Protein AF-A0A350AXV5-F1 (afdb_monomer_lite)

pLDDT: mean 86.85, std 10.45, range [59.62, 98.5]

Structure (mmCIF, N/CA/C/O backbone):
data_AF-A0A350AXV5-F1
#
_entry.id   AF-A0A350AXV5-F1
#
loop_
_atom_site.group_PDB
_atom_site.id
_atom_site.type_symbol
_atom_site.label_atom_id
_atom_site.label_alt_id
_atom_site.label_comp_id
_atom_site.label_asym_id
_atom_site.label_entity_id
_atom_site.label_seq_id
_atom_site.pdbx_PDB_ins_code
_atom_site.Cartn_x
_atom_site.Cartn_y
_atom_site.Cartn_z
_atom_site.occupancy
_atom_site.B_iso_or_equiv
_atom_site.auth_seq_id
_atom_site.auth_comp_id
_atom_site.auth_asym_id
_atom_site.auth_atom_id
_atom_site.pdbx_PDB_model_num
ATOM 1 N N . ASP A 1 1 ? 15.530 -4.091 23.638 1.00 81.31 1 ASP A N 1
ATOM 2 C CA . ASP A 1 1 ? 14.277 -3.495 23.140 1.00 81.31 1 ASP A CA 1
ATOM 3 C C . ASP A 1 1 ? 13.508 -4.535 22.320 1.00 81.31 1 ASP A C 1
ATOM 5 O O . ASP A 1 1 ? 14.087 -5.123 21.408 1.00 81.31 1 ASP A O 1
ATOM 9 N N . LYS A 1 2 ? 12.244 -4.808 22.680 1.00 92.56 2 LYS A N 1
ATOM 10 C CA . LYS A 1 2 ? 11.384 -5.833 22.054 1.00 92.56 2 LYS A CA 1
ATOM 11 C C . LYS A 1 2 ? 10.997 -5.470 20.616 1.00 92.56 2 LYS A C 1
ATOM 13 O O . LYS A 1 2 ? 10.763 -6.366 19.810 1.00 92.56 2 LYS A O 1
ATOM 18 N N . ALA A 1 3 ? 10.913 -4.181 20.281 1.00 89.56 3 ALA A N 1
ATOM 19 C CA . 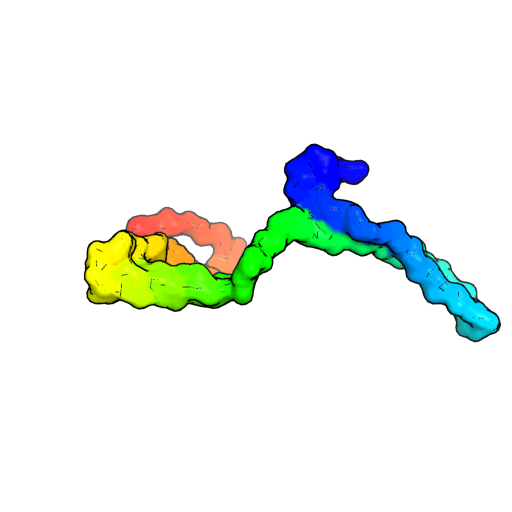ALA A 1 3 ? 10.593 -3.745 18.921 1.00 89.56 3 ALA A CA 1
ATOM 20 C C . ALA A 1 3 ? 11.777 -3.971 17.967 1.00 89.56 3 ALA A C 1
ATOM 22 O O . ALA A 1 3 ? 11.585 -4.431 16.841 1.00 89.56 3 ALA A O 1
ATOM 23 N N . VAL A 1 4 ? 13.001 -3.743 18.453 1.00 90.19 4 VAL A N 1
ATOM 24 C CA . VAL A 1 4 ? 14.236 -4.009 17.699 1.00 90.19 4 VAL A CA 1
ATOM 25 C C . VAL A 1 4 ? 14.448 -5.508 17.491 1.00 90.19 4 VAL A C 1
ATOM 27 O O . VAL A 1 4 ? 14.723 -5.933 16.374 1.00 90.19 4 VAL A O 1
ATOM 30 N N . SER A 1 5 ? 14.255 -6.336 18.526 1.00 92.50 5 SER A N 1
ATOM 31 C CA . SER A 1 5 ? 14.425 -7.794 18.393 1.00 92.50 5 SER A CA 1
ATOM 32 C C . SER A 1 5 ? 13.400 -8.441 17.458 1.00 92.50 5 SER A C 1
ATOM 34 O O . SER A 1 5 ? 13.682 -9.472 16.858 1.00 92.50 5 SER A O 1
ATOM 36 N N . ARG A 1 6 ? 12.217 -7.831 17.316 1.00 91.88 6 ARG A N 1
ATOM 37 C CA . ARG A 1 6 ? 11.179 -8.245 16.360 1.00 91.88 6 ARG A CA 1
ATOM 38 C C . ARG A 1 6 ? 11.399 -7.704 14.945 1.00 91.88 6 ARG A C 1
ATOM 40 O O . ARG A 1 6 ? 10.580 -7.988 14.079 1.00 91.88 6 ARG A O 1
ATOM 47 N N . GLY A 1 7 ? 12.444 -6.905 14.718 1.00 87.81 7 GLY A N 1
ATOM 48 C CA . GLY A 1 7 ? 12.707 -6.281 13.423 1.00 87.81 7 GLY A CA 1
ATOM 49 C C . GLY A 1 7 ? 11.648 -5.259 13.008 1.00 87.81 7 GLY A C 1
ATOM 50 O O . GLY A 1 7 ? 11.461 -5.057 11.818 1.00 87.81 7 GLY A O 1
ATOM 51 N N . LEU A 1 8 ? 10.941 -4.640 13.963 1.00 88.81 8 LEU A N 1
ATOM 52 C CA . LEU A 1 8 ? 9.974 -3.562 13.701 1.00 88.81 8 LEU A CA 1
ATOM 53 C C . LEU A 1 8 ? 10.640 -2.183 13.675 1.00 88.81 8 LEU A C 1
ATOM 55 O O . LEU A 1 8 ? 10.125 -1.264 13.050 1.00 88.81 8 LEU A O 1
ATOM 59 N N . LEU A 1 9 ? 11.775 -2.044 14.363 1.00 91.88 9 LEU A N 1
ATOM 60 C CA . LEU A 1 9 ? 12.586 -0.832 14.422 1.00 91.88 9 LEU A CA 1
ATOM 61 C C . LEU A 1 9 ? 14.066 -1.194 14.299 1.00 91.88 9 LEU A C 1
ATOM 63 O O . LEU A 1 9 ? 14.509 -2.238 14.779 1.00 91.88 9 LEU A O 1
ATOM 67 N N . LYS A 1 10 ? 14.849 -0.295 13.713 1.00 91.50 10 LYS A N 1
ATOM 68 C CA . LYS A 1 10 ? 16.310 -0.336 13.704 1.00 91.50 10 LYS A CA 1
ATOM 69 C C . LYS A 1 10 ? 16.830 0.761 14.628 1.00 91.50 10 LYS A C 1
ATOM 71 O O . LYS A 1 10 ? 16.577 1.933 14.375 1.00 91.50 10 LYS A O 1
ATOM 76 N N . LYS A 1 11 ? 17.565 0.402 15.685 1.00 91.88 11 LYS A N 1
ATOM 77 C CA . LYS A 1 11 ? 18.244 1.396 16.531 1.00 91.88 11 LYS A CA 1
ATOM 78 C C . LYS A 1 11 ? 19.394 2.024 15.742 1.00 91.88 11 LYS A C 1
ATOM 80 O O . LYS A 1 11 ? 20.267 1.302 15.265 1.00 91.88 11 LYS A O 1
ATOM 85 N N . GLU A 1 12 ? 19.373 3.342 15.585 1.00 91.69 12 GLU A N 1
ATOM 86 C CA . GLU A 1 12 ? 20.383 4.088 14.828 1.00 91.69 12 GLU A CA 1
ATOM 87 C C . GLU A 1 12 ? 21.436 4.715 15.736 1.00 91.69 12 GLU A C 1
ATOM 89 O O . GLU A 1 12 ? 22.625 4.618 15.451 1.00 91.69 12 GLU A O 1
ATOM 94 N N . ALA A 1 13 ? 21.009 5.350 16.826 1.00 91.25 13 ALA A N 1
ATOM 95 C CA . ALA A 1 13 ? 21.905 6.008 17.767 1.00 91.25 13 ALA A CA 1
ATOM 96 C C . ALA A 1 13 ? 21.267 6.086 19.156 1.00 91.25 13 ALA A C 1
ATOM 98 O O . ALA A 1 13 ? 20.043 6.060 19.291 1.00 91.25 13 ALA A O 1
ATOM 99 N N . ALA A 1 14 ? 22.104 6.185 20.187 1.00 89.81 14 ALA A N 1
ATOM 100 C CA . ALA A 1 14 ? 21.628 6.583 21.505 1.00 89.81 14 ALA A CA 1
ATOM 101 C C . ALA A 1 14 ? 21.287 8.081 21.509 1.00 89.81 14 ALA A C 1
ATOM 103 O O . ALA A 1 14 ? 21.905 8.850 20.765 1.00 89.81 14 ALA A O 1
ATOM 104 N N . GLY A 1 15 ? 20.327 8.494 22.335 1.00 84.06 15 GLY A N 1
ATOM 105 C CA . GLY A 1 15 ? 20.027 9.912 22.525 1.00 84.06 15 GLY A CA 1
ATOM 106 C C . GLY A 1 15 ? 21.253 10.674 23.038 1.00 84.06 15 GLY A C 1
ATOM 107 O O . GLY A 1 15 ? 21.946 10.211 23.945 1.00 84.06 15 GLY A O 1
ATOM 108 N N . GLN A 1 16 ? 21.545 11.835 22.450 1.00 81.06 16 GLN A N 1
ATOM 109 C CA . GLN A 1 16 ? 22.651 12.701 22.867 1.00 81.06 16 GLN A CA 1
ATOM 110 C C . GLN A 1 16 ? 22.107 13.970 23.510 1.00 81.06 16 GLN A C 1
ATOM 112 O O . GLN A 1 16 ? 21.369 14.721 22.877 1.00 81.06 16 GLN A O 1
ATOM 117 N N . ALA A 1 17 ? 22.495 14.208 24.765 1.00 75.31 17 ALA A N 1
ATOM 118 C CA . ALA A 1 17 ? 22.237 15.470 25.445 1.00 75.31 17 ALA A CA 1
ATOM 119 C C . ALA A 1 17 ? 22.948 16.616 24.716 1.00 75.31 17 ALA A C 1
ATOM 121 O O . ALA A 1 17 ? 24.114 16.489 24.335 1.00 75.31 17 ALA A O 1
ATOM 122 N N . ALA A 1 18 ? 22.257 17.744 24.554 1.00 67.44 18 ALA A N 1
ATOM 123 C CA . ALA A 1 18 ? 22.892 18.979 24.122 1.00 67.44 18 ALA A CA 1
ATOM 124 C C . ALA A 1 18 ? 23.815 19.470 25.253 1.00 67.44 18 ALA A C 1
ATOM 126 O O . ALA A 1 18 ? 23.352 19.983 26.266 1.00 67.44 18 ALA A O 1
ATOM 127 N N . GLY A 1 19 ? 25.124 19.249 25.121 1.00 66.94 19 GLY A N 1
ATOM 128 C CA . GLY A 1 19 ? 26.125 19.809 26.032 1.00 66.94 19 GLY A CA 1
ATOM 129 C C . GLY A 1 19 ? 26.497 21.240 25.634 1.00 66.94 19 GLY A C 1
ATOM 130 O O . GLY A 1 19 ? 26.631 21.531 24.448 1.00 66.94 19 GLY A O 1
ATOM 131 N N . GLY A 1 20 ? 26.699 22.130 26.609 1.00 67.38 20 GLY A N 1
ATOM 132 C CA . GLY A 1 20 ? 27.156 23.505 26.381 1.00 67.38 20 GLY A CA 1
ATOM 133 C C . GLY A 1 20 ? 27.337 24.284 27.685 1.00 67.38 20 GLY A C 1
ATOM 134 O O . GLY A 1 20 ? 26.717 23.951 28.689 1.00 67.38 20 GLY A O 1
ATOM 135 N N . ALA A 1 21 ? 28.187 25.317 27.676 1.00 67.06 21 ALA A N 1
ATOM 136 C CA . ALA A 1 21 ? 28.431 26.171 28.849 1.00 67.06 21 ALA A CA 1
ATOM 137 C C . ALA A 1 21 ? 27.179 26.954 29.302 1.00 67.06 21 ALA A C 1
ATOM 139 O O . ALA A 1 21 ? 27.073 27.294 30.475 1.00 67.06 21 ALA A O 1
ATOM 140 N N . ASP A 1 22 ? 26.219 27.153 28.390 1.00 65.38 22 ASP A N 1
ATOM 141 C CA . ASP A 1 22 ? 24.911 27.776 28.641 1.00 65.38 22 ASP A CA 1
ATOM 142 C C . ASP A 1 22 ? 23.782 26.747 28.832 1.00 65.38 22 ASP A C 1
ATOM 144 O O . ASP A 1 22 ? 22.599 27.088 28.759 1.00 65.38 22 ASP A O 1
ATOM 148 N N . ALA A 1 23 ? 24.114 25.466 29.040 1.00 63.12 23 ALA A N 1
ATOM 149 C CA . ALA A 1 23 ? 23.110 24.451 29.330 1.00 63.12 23 ALA A CA 1
ATOM 150 C C . ALA A 1 23 ? 22.461 24.759 30.689 1.00 63.12 23 ALA A C 1
ATOM 152 O O . ALA A 1 23 ? 23.029 24.505 31.752 1.00 63.12 23 ALA A O 1
ATOM 153 N N . ILE A 1 24 ? 21.258 25.333 30.651 1.00 62.12 24 ILE A N 1
ATOM 154 C CA . ILE A 1 24 ? 20.417 25.509 31.833 1.00 62.12 24 ILE A CA 1
ATOM 155 C C . ILE A 1 24 ? 20.117 24.113 32.380 1.00 62.12 24 ILE A C 1
ATOM 157 O O . ILE A 1 24 ? 19.728 23.226 31.621 1.00 62.12 24 ILE A O 1
ATOM 161 N N . ALA A 1 25 ? 20.299 23.918 33.689 1.00 59.62 25 ALA A N 1
ATOM 162 C CA . ALA A 1 25 ? 19.968 22.679 34.386 1.00 59.62 25 ALA A CA 1
ATOM 163 C C . ALA A 1 25 ? 18.444 22.449 34.379 1.00 59.62 25 ALA A C 1
ATOM 165 O O . ALA A 1 25 ? 17.745 22.674 35.364 1.00 59.62 25 ALA A O 1
ATOM 166 N N . SER A 1 26 ? 17.923 22.046 33.226 1.00 60.56 26 SER A N 1
ATOM 167 C CA . SER A 1 26 ? 16.588 21.507 33.057 1.00 60.56 26 SER A CA 1
ATOM 168 C C . SER A 1 26 ? 16.631 20.058 33.532 1.00 60.56 26 SER A C 1
ATOM 170 O O . SER A 1 26 ? 17.503 19.294 33.117 1.00 60.56 26 SER A O 1
ATOM 172 N N . TYR A 1 27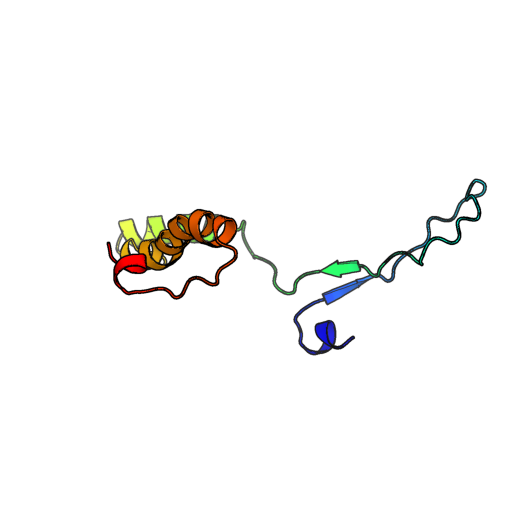 ? 15.690 19.648 34.384 1.00 61.59 27 TYR A N 1
ATOM 173 C CA . TYR A 1 27 ? 15.436 18.231 34.692 1.00 61.59 27 TYR A CA 1
ATOM 174 C C . TYR A 1 27 ? 14.763 17.534 33.495 1.00 61.59 27 TYR A C 1
ATOM 176 O O . TYR A 1 27 ? 13.795 16.790 33.644 1.00 61.59 27 TYR A O 1
ATOM 184 N N . GLU A 1 28 ? 15.226 17.848 32.290 1.00 62.03 28 GLU A N 1
ATOM 185 C CA . GLU A 1 28 ? 14.708 17.331 31.042 1.00 62.03 28 GLU A CA 1
ATOM 186 C C . GLU A 1 28 ? 15.019 15.841 30.981 1.00 62.03 28 GLU A C 1
ATOM 188 O O . GLU A 1 28 ? 16.131 15.400 31.289 1.00 62.03 28 GLU A O 1
ATOM 193 N N . SER A 1 29 ? 14.015 15.045 30.618 1.00 68.56 29 SER A N 1
ATOM 194 C CA . SER A 1 29 ? 14.223 13.631 30.335 1.00 68.56 29 SER A CA 1
ATOM 195 C C . SER A 1 29 ? 15.363 13.481 29.331 1.00 68.56 29 SER A C 1
ATOM 197 O O . SER A 1 29 ? 15.424 14.239 28.362 1.00 68.56 29 SER A O 1
ATOM 199 N N . ALA A 1 30 ? 16.238 12.493 29.548 1.00 76.81 30 ALA A N 1
ATOM 200 C CA . ALA A 1 30 ? 17.308 12.190 28.606 1.00 76.81 30 ALA A CA 1
ATOM 201 C C . ALA A 1 30 ? 16.739 12.109 27.174 1.00 76.81 30 ALA A C 1
ATOM 203 O O . ALA A 1 30 ? 15.665 11.518 26.994 1.00 76.81 30 ALA A O 1
ATOM 204 N N . PRO A 1 31 ? 17.418 12.688 26.167 1.00 81.75 31 PRO A N 1
ATOM 205 C CA . PRO A 1 31 ? 16.933 12.648 24.797 1.00 81.75 31 PRO A CA 1
ATOM 206 C C . PRO A 1 31 ? 16.636 11.213 24.359 1.00 81.75 31 PRO A C 1
ATOM 208 O O . PRO A 1 31 ? 17.384 10.299 24.721 1.00 81.75 31 PRO A O 1
ATOM 211 N N . PRO A 1 32 ? 15.556 10.989 23.595 1.00 86.06 32 PRO A N 1
ATOM 212 C CA . PRO A 1 32 ? 15.203 9.650 23.164 1.00 86.06 32 PRO A CA 1
ATOM 213 C C . PRO A 1 32 ? 16.269 9.088 22.220 1.00 86.06 32 PRO A C 1
ATOM 215 O O . PRO A 1 32 ? 16.889 9.807 21.433 1.00 86.06 32 PRO A O 1
ATOM 218 N N . ASP A 1 33 ? 16.446 7.772 22.275 1.00 92.50 33 ASP A N 1
ATOM 219 C CA . ASP A 1 33 ? 17.218 7.041 21.277 1.00 92.50 33 ASP A CA 1
ATOM 220 C C . ASP A 1 33 ? 16.636 7.263 19.872 1.00 92.50 33 ASP A C 1
ATOM 222 O O . ASP A 1 33 ? 15.419 7.331 19.676 1.00 92.50 33 ASP A O 1
ATOM 226 N N . LYS A 1 34 ? 17.515 7.321 18.871 1.00 91.31 34 LYS A N 1
ATOM 227 C CA . LYS A 1 34 ? 17.122 7.431 17.468 1.00 91.31 34 LYS A CA 1
ATOM 228 C C . LYS A 1 34 ? 16.827 6.043 16.907 1.00 91.31 34 LYS A C 1
ATOM 230 O O . LYS A 1 34 ? 17.699 5.168 16.914 1.00 91.31 34 LYS A O 1
ATOM 235 N N . TYR A 1 35 ? 15.625 5.864 16.368 1.00 92.38 35 TYR A N 1
ATOM 236 C CA . TYR A 1 35 ? 15.202 4.649 15.674 1.00 92.38 35 TYR A CA 1
ATOM 237 C C . TYR A 1 35 ? 14.764 4.969 14.244 1.00 92.38 35 TYR A C 1
ATOM 239 O O . TYR A 1 35 ? 14.164 6.012 13.992 1.00 92.38 35 TYR A O 1
ATOM 247 N N . ALA A 1 36 ? 15.021 4.045 13.324 1.00 89.50 36 ALA A N 1
ATOM 248 C CA . ALA A 1 36 ? 14.510 4.059 11.960 1.00 89.50 36 ALA A CA 1
ATOM 249 C C . ALA A 1 36 ? 13.553 2.891 11.724 1.00 89.50 36 ALA A C 1
ATOM 251 O O . ALA A 1 36 ? 13.632 1.853 12.389 1.00 89.50 36 ALA A O 1
ATOM 252 N N . LEU A 1 37 ? 12.672 3.048 10.737 1.00 87.56 37 LEU A N 1
ATOM 253 C CA . LEU A 1 37 ? 11.897 1.930 10.220 1.00 87.56 37 LEU A CA 1
ATOM 254 C C . LEU A 1 37 ? 12.822 1.000 9.414 1.00 87.56 37 LEU A C 1
ATOM 256 O O . LEU A 1 37 ? 13.686 1.476 8.673 1.00 87.56 37 LEU A O 1
ATOM 260 N N . PRO A 1 38 ? 12.690 -0.323 9.574 1.00 80.12 38 PRO A N 1
ATOM 261 C CA . PRO A 1 38 ? 13.398 -1.276 8.745 1.00 80.12 38 PRO A CA 1
ATOM 262 C C . PRO A 1 38 ? 12.802 -1.275 7.337 1.00 80.12 38 PRO A C 1
ATOM 264 O O . PRO A 1 38 ? 11.597 -1.120 7.153 1.00 80.12 38 PRO A O 1
ATOM 267 N N . GLY A 1 39 ? 13.664 -1.487 6.347 1.00 73.88 39 GLY A N 1
ATOM 268 C CA . GLY A 1 39 ? 13.296 -1.378 4.941 1.00 73.88 39 GLY A CA 1
ATOM 269 C C . GLY A 1 39 ? 13.641 -0.002 4.379 1.00 73.88 39 GLY A C 1
ATOM 270 O O . GLY A 1 39 ? 13.327 1.037 4.946 1.00 73.88 39 GLY A O 1
ATOM 271 N N . GLY A 1 40 ? 14.340 -0.018 3.252 1.00 72.75 40 GLY A N 1
ATOM 272 C CA . GLY A 1 40 ? 14.553 1.144 2.405 1.00 72.75 40 GLY A CA 1
ATOM 273 C C . GLY A 1 40 ? 14.002 0.825 1.026 1.00 72.75 40 GLY A C 1
ATOM 274 O O . GLY A 1 40 ? 13.970 -0.337 0.617 1.00 72.75 40 GLY A O 1
ATOM 275 N N . LEU A 1 41 ? 13.562 1.848 0.308 1.00 75.50 41 LEU A N 1
ATOM 276 C CA . LEU A 1 41 ? 13.214 1.693 -1.094 1.00 75.50 41 LEU A CA 1
ATOM 277 C C . LEU A 1 41 ? 14.488 1.882 -1.919 1.00 75.50 41 LEU A C 1
ATOM 279 O O . LEU A 1 41 ? 15.218 2.852 -1.733 1.00 75.50 41 LEU A O 1
ATOM 283 N N . SER A 1 42 ? 14.760 0.960 -2.841 1.00 85.81 42 SER A N 1
ATOM 284 C CA . SER A 1 42 ? 15.872 1.097 -3.796 1.00 85.81 42 SER A CA 1
ATOM 285 C C . SER A 1 42 ? 15.627 2.192 -4.843 1.00 85.81 42 SER A C 1
ATOM 287 O O . SER A 1 42 ? 16.539 2.560 -5.579 1.00 85.81 42 SER A O 1
ATOM 289 N N . LYS A 1 43 ? 14.395 2.708 -4.912 1.00 89.25 43 LYS A N 1
ATOM 290 C CA . LYS A 1 43 ? 13.928 3.777 -5.800 1.00 89.25 43 LYS A CA 1
ATOM 291 C C . LYS A 1 43 ? 13.052 4.753 -5.012 1.00 89.25 43 LYS A C 1
ATOM 293 O O . LYS A 1 43 ? 12.690 4.481 -3.870 1.00 89.25 43 LYS A O 1
ATOM 298 N N . GLN A 1 44 ? 12.667 5.877 -5.614 1.00 90.56 44 GLN A N 1
ATOM 299 C CA . GLN A 1 44 ? 11.651 6.736 -5.000 1.00 90.56 44 GLN A CA 1
ATOM 300 C C . GLN A 1 44 ? 10.315 5.973 -4.866 1.00 90.56 44 GLN A C 1
ATOM 302 O O . GLN A 1 44 ? 9.997 5.176 -5.751 1.00 90.56 44 GLN A O 1
ATOM 307 N N . PRO A 1 45 ? 9.511 6.220 -3.810 1.00 85.75 45 PRO A N 1
ATOM 308 C CA . PRO A 1 45 ? 8.290 5.452 -3.530 1.00 85.75 45 PRO A CA 1
ATOM 309 C C . PRO A 1 45 ? 7.303 5.355 -4.697 1.00 85.75 45 PRO A C 1
ATOM 311 O O . PRO A 1 45 ? 6.647 4.335 -4.864 1.00 85.75 45 PRO A O 1
ATOM 314 N N . HIS A 1 46 ? 7.217 6.393 -5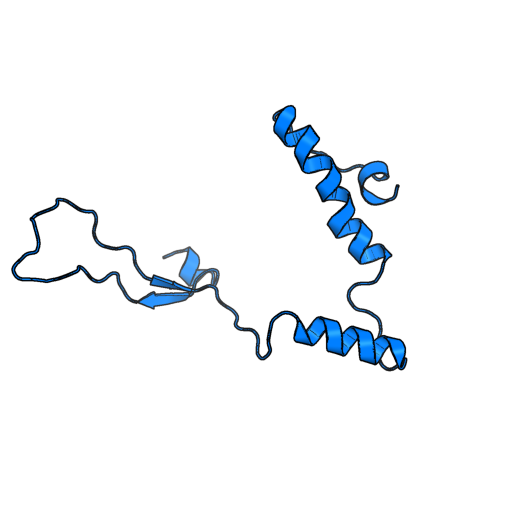.532 1.00 92.75 46 HIS A N 1
ATOM 315 C CA . HIS A 1 46 ? 6.275 6.444 -6.653 1.00 92.75 46 HIS A CA 1
ATOM 316 C C . HIS A 1 46 ? 6.782 5.754 -7.924 1.00 92.75 46 HIS A C 1
ATOM 318 O O . HIS A 1 46 ? 5.980 5.377 -8.777 1.00 92.75 46 HIS A O 1
ATOM 324 N N . THR A 1 47 ? 8.097 5.570 -8.070 1.00 95.25 47 THR A N 1
ATOM 325 C CA . THR A 1 47 ? 8.694 5.022 -9.295 1.00 95.25 47 THR A CA 1
ATOM 326 C C . THR A 1 47 ? 8.156 3.628 -9.652 1.00 95.25 47 THR A C 1
ATOM 328 O O . THR A 1 47 ? 7.774 3.447 -10.809 1.00 95.25 47 THR A O 1
ATOM 331 N N . PRO A 1 48 ? 8.025 2.665 -8.713 1.00 93.69 48 PRO A N 1
ATOM 332 C CA . PRO A 1 48 ? 7.496 1.335 -9.028 1.00 93.69 48 PRO A CA 1
ATOM 333 C C . PRO A 1 48 ? 6.066 1.351 -9.587 1.00 93.69 48 PRO A C 1
ATOM 335 O O . PRO A 1 48 ? 5.742 0.540 -10.453 1.00 93.69 48 PRO A O 1
ATOM 338 N N . HIS A 1 49 ? 5.217 2.284 -9.134 1.00 93.88 49 HIS A N 1
ATOM 339 C CA . HIS A 1 49 ? 3.843 2.415 -9.631 1.00 93.88 49 HIS A CA 1
ATOM 340 C C . HIS A 1 49 ? 3.818 2.843 -11.103 1.00 93.88 49 HIS A C 1
ATOM 342 O O . HIS A 1 49 ? 3.096 2.258 -11.907 1.00 93.88 49 HIS A O 1
ATOM 348 N N . ILE A 1 50 ? 4.643 3.830 -11.467 1.00 96.31 50 ILE A N 1
ATOM 349 C CA . ILE A 1 50 ? 4.733 4.344 -12.843 1.00 96.31 50 ILE A CA 1
ATOM 350 C C . ILE A 1 50 ? 5.318 3.279 -13.777 1.00 96.31 50 ILE A C 1
ATOM 352 O O . ILE A 1 50 ? 4.805 3.067 -14.876 1.00 96.31 50 ILE A O 1
ATOM 356 N N . GLU A 1 51 ? 6.373 2.586 -13.341 1.00 97.25 51 GLU A N 1
ATOM 357 C CA . GLU A 1 51 ? 6.990 1.497 -14.106 1.00 97.25 51 GLU A CA 1
ATOM 358 C C . GLU A 1 51 ? 5.982 0.375 -14.388 1.00 97.25 51 GLU A C 1
ATOM 360 O O . GLU A 1 51 ? 5.848 -0.053 -15.536 1.00 97.25 51 GLU A O 1
ATOM 365 N N . ASN A 1 52 ? 5.222 -0.053 -13.371 1.00 97.19 52 ASN A N 1
ATOM 366 C CA . ASN A 1 52 ? 4.193 -1.075 -13.538 1.00 97.19 52 ASN A CA 1
ATOM 367 C C . ASN A 1 52 ? 3.047 -0.614 -14.451 1.00 97.19 52 ASN A C 1
ATOM 369 O O . ASN A 1 52 ? 2.640 -1.379 -15.323 1.00 97.19 52 ASN A O 1
ATOM 373 N N . PHE A 1 53 ? 2.569 0.625 -14.304 1.00 97.38 53 PHE A N 1
ATOM 374 C CA . PHE A 1 53 ? 1.535 1.181 -15.178 1.00 97.38 53 PHE A CA 1
ATOM 375 C C . PHE A 1 53 ? 1.968 1.153 -16.650 1.00 97.38 53 PHE A C 1
ATOM 377 O O . PHE A 1 53 ? 1.254 0.627 -17.503 1.00 97.38 53 PHE A O 1
ATOM 384 N N . CYS A 1 54 ? 3.170 1.650 -16.952 1.00 98.12 54 CYS A N 1
ATOM 385 C CA . CYS A 1 54 ? 3.703 1.656 -18.313 1.00 98.12 54 CYS A CA 1
ATOM 386 C C . CYS A 1 54 ? 3.896 0.240 -18.881 1.00 98.12 54 CYS A C 1
ATOM 388 O O . CYS A 1 54 ? 3.602 0.015 -20.054 1.00 98.12 54 CYS A O 1
ATOM 390 N N . ALA A 1 55 ? 4.382 -0.709 -18.075 1.00 98.50 55 ALA A N 1
ATOM 391 C CA . ALA A 1 55 ? 4.514 -2.109 -18.484 1.00 98.50 55 ALA A CA 1
ATOM 392 C C . ALA A 1 55 ? 3.142 -2.749 -18.767 1.00 98.50 55 ALA A C 1
ATOM 394 O O . ALA A 1 55 ? 2.985 -3.468 -19.752 1.00 98.50 55 ALA A O 1
ATOM 395 N N . ALA A 1 56 ? 2.124 -2.439 -17.958 1.00 98.19 56 ALA A N 1
ATOM 396 C CA . ALA A 1 56 ? 0.761 -2.917 -18.170 1.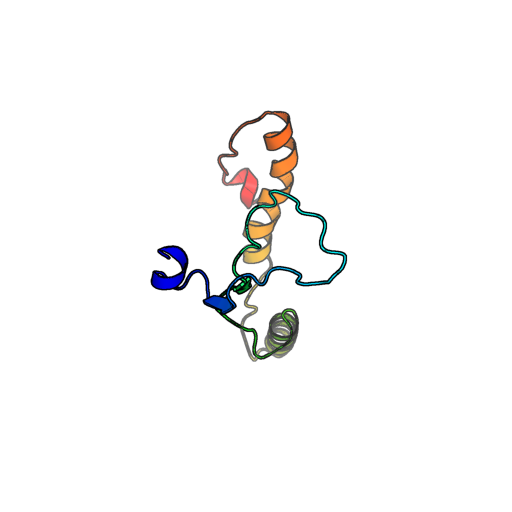00 98.19 56 ALA A CA 1
ATOM 397 C C . ALA A 1 56 ? 0.138 -2.362 -19.459 1.00 98.19 56 ALA A C 1
ATOM 399 O O . ALA A 1 56 ? -0.441 -3.125 -20.229 1.00 98.19 56 ALA A O 1
ATOM 400 N N . VAL A 1 57 ? 0.326 -1.069 -19.753 1.00 97.62 57 VAL A N 1
ATOM 401 C CA . VAL A 1 57 ? -0.115 -0.451 -21.021 1.00 97.62 57 VAL A CA 1
ATOM 402 C C . VAL A 1 57 ? 0.525 -1.132 -22.238 1.00 97.62 57 VAL A C 1
ATOM 404 O O . VAL A 1 57 ? -0.119 -1.269 -23.275 1.00 97.62 57 VAL A O 1
ATOM 407 N N . ARG A 1 58 ? 1.776 -1.590 -22.113 1.00 98.50 58 ARG A N 1
ATOM 408 C CA . ARG A 1 58 ? 2.487 -2.337 -23.163 1.00 98.50 58 ARG A CA 1
ATOM 409 C C . ARG A 1 58 ? 2.128 -3.826 -23.231 1.00 98.50 58 ARG A C 1
ATOM 411 O O . ARG A 1 58 ? 2.572 -4.501 -24.153 1.00 98.50 58 ARG A O 1
ATOM 418 N N . GLY A 1 59 ? 1.347 -4.347 -22.284 1.00 98.00 59 GLY A N 1
ATOM 419 C CA . GLY A 1 59 ? 1.024 -5.775 -22.194 1.00 98.00 59 GLY A CA 1
ATOM 420 C C . GLY A 1 59 ? 2.160 -6.648 -21.644 1.00 98.00 59 GLY A C 1
ATOM 421 O O . GLY A 1 59 ? 2.113 -7.867 -21.777 1.00 98.00 59 GLY A O 1
ATOM 422 N N . GLU A 1 60 ? 3.176 -6.047 -21.023 1.00 98.44 60 GLU A N 1
ATOM 423 C CA . GLU A 1 60 ? 4.353 -6.739 -20.474 1.00 98.44 60 GLU A CA 1
ATOM 424 C C . GLU A 1 60 ? 4.137 -7.215 -19.028 1.00 98.44 60 GLU A C 1
ATOM 426 O O . GLU A 1 60 ? 4.865 -8.074 -18.532 1.00 98.44 60 GLU A O 1
ATOM 431 N N . ALA A 1 61 ? 3.145 -6.656 -18.331 1.00 97.81 61 ALA A N 1
ATOM 432 C CA . ALA A 1 61 ? 2.826 -6.991 -16.947 1.00 97.81 61 ALA A CA 1
ATOM 433 C C . ALA A 1 61 ? 1.328 -6.826 -16.651 1.00 97.81 61 ALA A C 1
ATOM 435 O O . ALA A 1 61 ? 0.613 -6.114 -17.353 1.00 97.81 61 ALA A O 1
ATOM 436 N N . LYS A 1 62 ? 0.854 -7.436 -15.558 1.00 97.44 62 LYS A N 1
ATOM 437 C CA . LYS A 1 62 ? -0.446 -7.090 -14.967 1.00 97.44 62 LYS A CA 1
ATOM 438 C C . LYS A 1 62 ? -0.291 -5.828 -14.111 1.00 97.44 62 LYS A C 1
ATOM 440 O O . LYS A 1 62 ? 0.720 -5.669 -13.420 1.00 97.44 62 LYS A O 1
ATOM 445 N N . LEU A 1 63 ? -1.302 -4.959 -14.125 1.00 96.69 63 LEU A N 1
ATOM 446 C CA . LEU A 1 63 ? -1.383 -3.836 -13.195 1.00 96.69 63 LEU A CA 1
ATOM 447 C C . LEU A 1 63 ? -1.455 -4.377 -11.756 1.00 96.69 63 LEU A C 1
ATOM 449 O O . LEU A 1 63 ? -2.298 -5.222 -11.452 1.00 96.69 63 LEU A O 1
ATOM 453 N N . THR A 1 64 ? -0.544 -3.938 -10.889 1.00 93.81 64 THR A N 1
ATOM 454 C CA . THR A 1 64 ? -0.454 -4.417 -9.499 1.00 93.81 64 THR A CA 1
ATOM 455 C C . THR A 1 64 ? -1.513 -3.792 -8.598 1.00 93.81 64 THR A C 1
ATOM 457 O O . THR A 1 64 ? -1.878 -4.397 -7.597 1.00 93.81 64 THR A O 1
ATOM 460 N N . CYS A 1 65 ? -2.019 -2.614 -8.966 1.00 92.94 65 CYS A N 1
ATOM 461 C CA . CYS A 1 65 ? -3.136 -1.936 -8.317 1.00 92.94 65 CYS A CA 1
ATOM 462 C C . CYS A 1 65 ? -4.186 -1.596 -9.381 1.00 92.94 65 CYS A C 1
ATOM 464 O O . CYS A 1 65 ? -4.185 -0.504 -9.949 1.00 92.94 65 CYS A O 1
ATOM 466 N N . ASP A 1 66 ? -5.012 -2.581 -9.734 1.00 93.69 66 ASP A N 1
ATOM 467 C CA . ASP A 1 66 ? -6.119 -2.371 -10.665 1.00 93.69 66 ASP A CA 1
ATOM 468 C C . ASP A 1 66 ? -7.304 -1.652 -10.009 1.00 93.69 66 ASP A C 1
ATOM 470 O O . ASP A 1 66 ? -7.332 -1.432 -8.800 1.00 93.69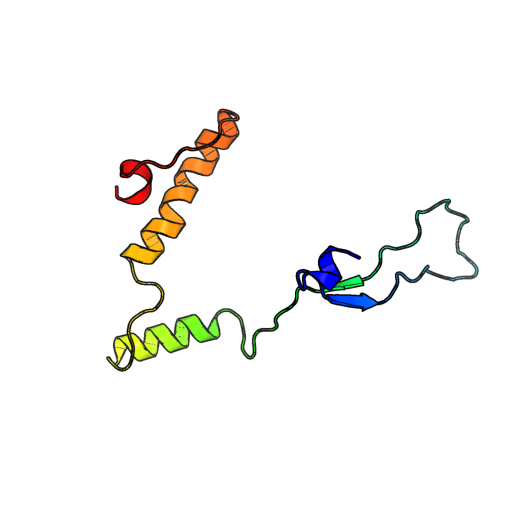 66 ASP A O 1
ATOM 474 N N . ALA A 1 67 ? -8.288 -1.257 -10.821 1.00 92.19 67 ALA A N 1
ATOM 475 C CA . ALA A 1 67 ? -9.426 -0.477 -10.346 1.00 92.19 67 ALA A CA 1
ATOM 476 C C . ALA A 1 67 ? -10.221 -1.185 -9.237 1.00 92.19 67 ALA A C 1
ATOM 478 O O . ALA A 1 67 ? -10.695 -0.523 -8.317 1.00 92.19 67 ALA A O 1
ATOM 479 N N . ARG A 1 68 ? -10.351 -2.519 -9.290 1.00 90.25 68 ARG A N 1
ATOM 480 C CA . ARG A 1 68 ? -11.067 -3.275 -8.256 1.00 90.25 68 ARG A CA 1
ATOM 481 C C . ARG A 1 68 ? -10.266 -3.280 -6.961 1.00 90.25 68 ARG A C 1
ATOM 483 O O . ARG A 1 68 ? -10.837 -3.001 -5.908 1.00 90.25 68 ARG A O 1
ATOM 490 N N . HIS A 1 69 ? -8.965 -3.545 -7.050 1.00 90.88 69 HIS A N 1
ATOM 491 C CA . HIS A 1 69 ? -8.072 -3.535 -5.897 1.00 90.88 69 HIS A CA 1
ATOM 492 C C . HIS A 1 69 ? -8.009 -2.150 -5.234 1.00 90.88 69 HIS A C 1
ATOM 494 O O . HIS A 1 69 ? -8.150 -2.043 -4.020 1.00 90.88 69 HIS A O 1
ATOM 500 N N . ALA A 1 70 ? -7.876 -1.086 -6.031 1.00 90.75 70 ALA A N 1
ATOM 501 C CA . ALA A 1 70 ? -7.873 0.289 -5.539 1.00 90.75 70 ALA A CA 1
ATOM 502 C C . ALA A 1 70 ? -9.213 0.671 -4.891 1.00 90.75 70 ALA A C 1
ATOM 504 O O . ALA A 1 70 ? -9.241 1.300 -3.841 1.00 90.75 70 ALA A O 1
ATOM 505 N N . LEU A 1 71 ? -10.345 0.266 -5.473 1.00 90.38 71 LEU A N 1
ATOM 506 C CA . LEU A 1 71 ? -11.650 0.578 -4.890 1.00 90.38 71 LEU A CA 1
ATOM 507 C C . LEU A 1 71 ? -11.820 -0.064 -3.504 1.00 90.38 71 LEU A C 1
ATOM 509 O O . LEU A 1 71 ? -12.348 0.579 -2.606 1.00 90.38 71 LEU A O 1
ATOM 513 N N . GLU A 1 72 ? -11.338 -1.292 -3.298 1.00 89.00 72 GLU A N 1
ATOM 514 C CA . GLU A 1 72 ? -11.397 -1.946 -1.979 1.00 89.00 72 GLU A CA 1
ATOM 515 C C . GLU A 1 72 ? -10.529 -1.246 -0.922 1.00 89.00 72 GLU A C 1
ATOM 517 O O . GLU A 1 72 ? -10.897 -1.253 0.253 1.00 89.00 72 GLU A O 1
ATOM 522 N N . SER A 1 73 ? -9.410 -0.620 -1.311 1.00 87.88 73 SER A N 1
ATOM 523 C CA . SER A 1 73 ? -8.568 0.139 -0.376 1.00 87.88 73 SER A CA 1
ATOM 524 C C . SER A 1 73 ? -9.109 1.537 -0.078 1.00 87.88 73 SER A C 1
ATOM 526 O O . SER A 1 73 ? -8.979 2.007 1.052 1.00 87.88 73 SER A O 1
ATOM 528 N N . GLU A 1 74 ? -9.731 2.195 -1.060 1.00 91.38 74 GLU A N 1
ATOM 529 C CA . GLU A 1 74 ? -10.151 3.598 -0.945 1.00 91.38 74 GLU A CA 1
ATOM 530 C C . GLU A 1 74 ? -11.612 3.777 -0.501 1.00 91.38 74 GLU A C 1
ATOM 532 O O . GLU A 1 74 ? -11.919 4.733 0.213 1.00 91.38 74 GLU A O 1
ATOM 537 N N . ALA A 1 75 ? -12.529 2.866 -0.854 1.00 91.06 75 ALA A N 1
ATOM 538 C CA . ALA A 1 75 ? -13.940 2.960 -0.458 1.00 91.06 75 ALA A CA 1
ATOM 539 C C . ALA A 1 75 ? -14.155 3.063 1.074 1.00 91.06 75 ALA A C 1
ATOM 541 O O . ALA A 1 75 ? -14.965 3.888 1.511 1.00 91.06 75 ALA A O 1
ATOM 542 N N . PRO A 1 76 ? -13.387 2.347 1.925 1.00 89.50 76 PRO A N 1
ATOM 543 C CA . PRO A 1 76 ? -13.382 2.542 3.375 1.00 89.50 76 PRO A CA 1
ATOM 544 C C . PRO A 1 76 ? -13.202 3.984 3.865 1.00 89.50 76 PRO A C 1
ATOM 546 O O . PRO A 1 76 ? -13.761 4.355 4.900 1.00 89.50 76 PRO A O 1
ATOM 549 N N . ILE A 1 77 ? -12.429 4.805 3.148 1.00 90.88 77 ILE A N 1
ATOM 550 C CA . ILE A 1 77 ? -12.062 6.159 3.586 1.00 90.88 77 ILE A CA 1
ATOM 551 C C . ILE A 1 77 ? -13.293 7.064 3.694 1.00 90.88 77 ILE A C 1
ATOM 553 O O . ILE A 1 77 ? -13.371 7.895 4.603 1.00 90.88 77 ILE A O 1
ATOM 557 N N . TYR A 1 78 ? -14.302 6.852 2.847 1.00 90.06 78 TYR A N 1
ATOM 558 C CA . TYR A 1 78 ? -15.559 7.607 2.885 1.00 90.06 78 TYR A CA 1
ATOM 559 C C . TYR A 1 78 ? -16.331 7.436 4.203 1.00 90.06 78 TYR A C 1
ATOM 561 O O . TYR A 1 78 ? -17.115 8.309 4.580 1.00 90.06 78 TYR A O 1
ATOM 569 N N . TRP A 1 79 ? -16.070 6.357 4.942 1.00 90.12 79 TRP A N 1
ATOM 570 C CA . TRP A 1 79 ? -16.768 6.019 6.182 1.00 90.12 79 TRP A CA 1
ATOM 571 C C . TRP A 1 79 ? -16.037 6.491 7.445 1.00 90.12 79 TRP A C 1
ATOM 573 O O . TRP A 1 79 ? -16.624 6.486 8.529 1.00 90.12 79 TRP A O 1
ATOM 583 N N . VAL A 1 80 ? -14.793 6.970 7.318 1.00 90.56 80 VAL A N 1
ATOM 584 C CA . VAL A 1 80 ? -13.971 7.432 8.452 1.00 90.56 80 VAL A CA 1
ATOM 585 C C . VAL A 1 80 ? -14.621 8.614 9.174 1.00 90.56 80 VAL A C 1
ATOM 587 O O . VAL A 1 80 ? -14.704 8.613 10.401 1.00 90.56 80 VAL A O 1
ATOM 590 N N . ASN A 1 81 ? -15.134 9.599 8.432 1.00 93.00 81 ASN A N 1
ATOM 591 C CA . ASN A 1 81 ? -15.763 10.784 9.024 1.00 93.00 81 ASN A CA 1
ATOM 592 C C . ASN A 1 81 ? -17.054 10.444 9.794 1.00 93.00 81 ASN A C 1
ATOM 594 O O . ASN A 1 81 ? -17.160 10.846 10.956 1.00 93.00 81 ASN A O 1
ATOM 598 N N . PRO A 1 82 ? -18.022 9.694 9.222 1.00 90.81 82 PRO A N 1
ATOM 599 C CA . PRO A 1 82 ? -19.172 9.199 9.978 1.00 90.81 82 PRO A CA 1
ATOM 600 C C . PRO A 1 82 ? -18.784 8.483 11.277 1.00 90.81 82 PRO A C 1
ATOM 602 O O . PRO A 1 82 ? -19.338 8.788 12.331 1.00 90.81 82 PRO A O 1
ATOM 605 N N . ALA A 1 83 ? -17.796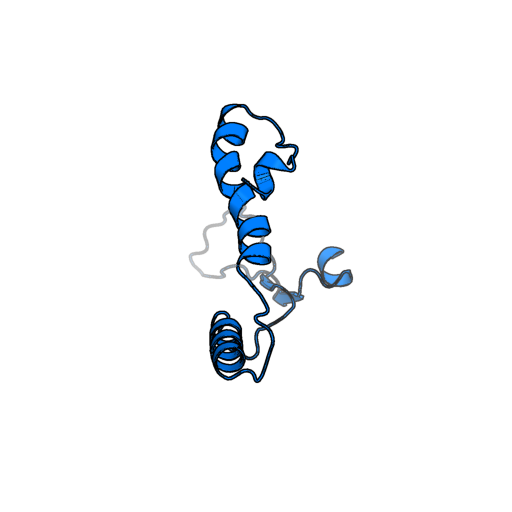 7.591 11.220 1.00 92.12 83 ALA A N 1
ATOM 606 C CA . ALA A 1 83 ? -17.370 6.798 12.366 1.00 92.12 83 ALA A CA 1
ATOM 607 C C . ALA A 1 83 ? -16.715 7.622 13.472 1.00 92.12 83 ALA A C 1
ATOM 609 O O . ALA A 1 83 ? -17.011 7.420 14.653 1.00 92.12 83 ALA A O 1
ATOM 610 N N . ALA A 1 84 ? -15.860 8.571 13.081 1.00 94.25 84 ALA A N 1
ATOM 611 C CA . ALA A 1 84 ? -15.243 9.523 13.993 1.00 94.25 84 ALA A CA 1
ATOM 612 C C . ALA A 1 84 ? -16.311 10.375 14.692 1.00 94.25 84 ALA A C 1
ATOM 614 O O . ALA A 1 84 ? -16.280 10.518 15.911 1.00 94.25 84 ALA A O 1
ATOM 615 N N . ASN A 1 85 ? -17.308 10.863 13.947 1.00 95.88 85 ASN A N 1
ATOM 616 C CA . ASN A 1 85 ? -18.404 11.653 14.508 1.00 95.88 85 ASN A CA 1
ATOM 617 C C . ASN A 1 85 ? -19.272 10.847 15.487 1.00 95.88 85 ASN A C 1
ATOM 619 O O . ASN A 1 85 ? -19.745 11.395 16.482 1.00 95.88 85 ASN A O 1
ATOM 623 N N . SER A 1 86 ? -19.481 9.552 15.232 1.00 95.38 86 SER A N 1
ATOM 624 C CA . SER A 1 86 ? -20.264 8.679 16.114 1.00 95.38 86 SER A CA 1
ATOM 625 C C . SER A 1 86 ? -19.454 8.026 17.240 1.00 95.38 86 SER A C 1
ATOM 627 O O . SER A 1 86 ? -20.047 7.379 18.102 1.00 95.38 86 SER A O 1
ATOM 629 N N . ASN A 1 87 ? -18.122 8.151 17.243 1.00 95.56 87 ASN A N 1
ATOM 630 C CA . ASN A 1 87 ? -17.213 7.390 18.113 1.00 95.56 87 ASN A CA 1
ATOM 631 C C . ASN A 1 87 ? -17.489 5.873 18.087 1.00 95.56 87 ASN A C 1
ATOM 633 O O . ASN A 1 87 ? -17.550 5.224 19.132 1.00 95.56 87 ASN A O 1
ATOM 637 N N . GLN A 1 88 ? -17.700 5.307 16.896 1.00 93.06 88 GLN A N 1
ATOM 638 C CA . GLN A 1 88 ? -17.972 3.876 16.717 1.00 93.06 88 GLN A CA 1
ATOM 639 C C . GLN A 1 88 ? -16.936 3.239 15.795 1.00 93.06 88 GLN A C 1
ATOM 641 O O . GLN A 1 88 ? -16.406 3.884 14.891 1.00 93.06 88 GLN A O 1
ATOM 646 N N . ILE A 1 89 ? -16.674 1.950 16.008 1.00 91.44 89 ILE A N 1
ATOM 647 C CA . ILE A 1 89 ? -15.880 1.141 15.080 1.00 91.44 89 ILE A CA 1
ATOM 648 C C . ILE A 1 89 ? -16.727 0.869 13.834 1.00 91.44 89 ILE A C 1
ATOM 650 O O . ILE A 1 89 ? -17.876 0.440 13.943 1.00 91.44 89 ILE A O 1
ATOM 654 N N . ILE A 1 90 ? -16.150 1.079 12.650 1.00 88.00 90 ILE A N 1
ATOM 655 C CA . ILE A 1 90 ? -16.785 0.688 11.389 1.00 88.00 90 ILE A CA 1
ATOM 656 C C . ILE A 1 90 ? -16.611 -0.815 11.218 1.00 88.00 90 ILE A C 1
ATOM 658 O O . ILE A 1 90 ? -15.486 -1.311 11.172 1.00 88.00 90 ILE A O 1
ATOM 662 N N . ASN A 1 91 ? -17.721 -1.528 11.066 1.00 90.50 91 ASN A N 1
ATOM 663 C CA . ASN A 1 91 ? -17.707 -2.883 10.533 1.00 90.50 91 ASN A CA 1
ATOM 664 C C . ASN A 1 91 ? -17.995 -2.777 9.034 1.00 90.50 91 ASN A C 1
ATOM 666 O O . ASN A 1 91 ? -19.098 -2.385 8.646 1.00 90.50 91 ASN A O 1
ATOM 670 N N . PHE A 1 92 ? -16.994 -3.043 8.191 1.00 87.44 92 PHE A N 1
ATOM 671 C CA . PHE A 1 92 ? -17.187 -2.976 6.744 1.00 87.44 92 PHE A CA 1
ATOM 672 C C . PHE A 1 92 ? -18.187 -4.038 6.286 1.00 87.44 92 PHE A C 1
ATOM 674 O O . PHE A 1 92 ? -18.147 -5.183 6.732 1.00 87.44 92 PHE A O 1
ATOM 681 N N . THR A 1 93 ? -19.092 -3.622 5.407 1.00 89.56 93 THR A N 1
ATOM 682 C CA . THR A 1 93 ? -20.057 -4.474 4.716 1.00 89.56 93 THR A CA 1
ATOM 683 C C . THR A 1 93 ? -19.686 -4.503 3.238 1.00 89.56 93 THR A C 1
ATOM 685 O O . THR A 1 93 ? -18.924 -3.651 2.777 1.00 89.56 93 THR A O 1
ATOM 688 N N . ASP A 1 94 ? -20.254 -5.435 2.477 1.00 88.31 94 ASP A N 1
ATOM 689 C CA . ASP A 1 94 ? -20.042 -5.478 1.025 1.00 88.31 94 ASP A CA 1
ATOM 690 C C . ASP A 1 94 ? -20.461 -4.162 0.350 1.00 88.31 94 ASP A C 1
ATOM 692 O O . ASP A 1 94 ? -19.778 -3.679 -0.549 1.00 88.31 94 ASP A O 1
ATOM 696 N N . GLU A 1 95 ? -21.530 -3.522 0.833 1.00 85.06 95 GLU A N 1
ATOM 697 C CA . GLU A 1 95 ? -21.969 -2.204 0.359 1.00 85.06 95 GLU A CA 1
ATOM 698 C C . GLU A 1 95 ? -20.886 -1.133 0.559 1.00 85.06 95 GLU A C 1
ATOM 700 O O . GLU A 1 95 ? -20.640 -0.326 -0.333 1.00 85.06 95 GLU A O 1
ATOM 705 N N . HIS A 1 96 ? -20.163 -1.160 1.683 1.00 87.06 96 HIS A N 1
ATOM 706 C CA . HIS A 1 96 ? -19.072 -0.217 1.936 1.00 87.06 96 HIS A CA 1
ATOM 707 C C . HIS A 1 96 ? -17.874 -0.400 0.994 1.00 87.06 96 HIS A C 1
ATOM 709 O O . HIS A 1 96 ? -17.095 0.539 0.839 1.00 87.06 96 HIS A O 1
ATOM 715 N N . LEU A 1 97 ? -17.700 -1.586 0.401 1.00 85.94 97 LEU A N 1
ATOM 716 C CA . LEU A 1 97 ? -16.520 -1.945 -0.393 1.00 85.94 97 LEU A CA 1
ATOM 717 C C . LEU A 1 97 ? -16.807 -2.056 -1.898 1.00 85.94 97 LEU A C 1
ATOM 719 O O . LEU A 1 97 ? -15.870 -2.026 -2.697 1.00 85.94 97 LEU A O 1
ATOM 723 N N . HIS A 1 98 ? -18.071 -2.184 -2.311 1.00 79.81 98 HIS A N 1
ATOM 724 C CA . HIS A 1 98 ? -18.438 -2.538 -3.688 1.00 79.81 98 HIS A CA 1
ATOM 725 C C . HIS A 1 98 ? -19.538 -1.670 -4.325 1.00 79.81 98 HIS A C 1
ATOM 727 O O . HIS A 1 98 ? -19.990 -2.040 -5.409 1.00 79.81 98 HIS A O 1
ATOM 733 N N . ALA A 1 99 ? -19.949 -0.568 -3.682 1.00 60.22 99 ALA A N 1
ATOM 734 C CA . ALA A 1 99 ? -20.960 0.367 -4.198 1.00 60.22 99 ALA A CA 1
ATOM 735 C C . ALA A 1 99 ? -20.688 0.871 -5.627 1.00 60.22 99 ALA A C 1
ATOM 737 O O . ALA A 1 99 ? -19.508 1.136 -5.961 1.00 60.22 99 ALA A O 1
#

Radius of gyration: 22.94 Å; chains: 1; bounding box: 50×36×58 Å

Sequence (99 aa):
DKAVSRGLLKKEAAGQAAGGADAIASYESAPPDKYALPGGLSKQPHTPHIENFCAAVRGEAKLTCDARHALESEAPIYWVNPAANSNQIINFTDEHLHA

Foldseek 3Di:
DVCVVVLQKDFDAAQDDDDDPPPDPDPDDGGHTDIDGPDDDPDPPCVVQVVLVVCVVVVNHDRPCDPLNVLQVCLLVVCVVVCVVVVHDDDDDCVSRPD

Secondary structure (DSSP, 8-state):
-HHHHTTS-EEEE-------TT-----PPPPPPEEE-S---SS-TTHHHHHHHHHHHTTSS--SS-HHHHHHHHGGGGGHHHHHHHT------HHHHH-